Protein AF-A0A920UWR7-F1 (afdb_monomer)

Foldseek 3Di:
DDDDQFDDKDKDQDDDDDPPWDKDKDWDPPDQKIFIWIAGPVVRDTGIPRIITGGD

Solvent-accessible surface area (backbone atoms only — not comparable to full-atom values): 3354 Å² total; per-residue (Å²): 141,82,77,76,45,74,73,49,76,52,67,38,81,68,46,89,83,62,95,89,62,53,72,49,74,50,77,46,83,68,81,52,36,34,40,35,39,29,28,33,63,83,76,73,37,62,28,33,39,79,26,3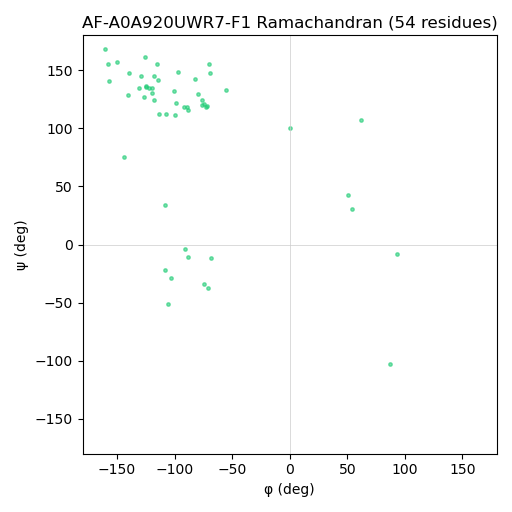8,34,35,42,102

Secondary structure (DSSP, 8-state):
-----EEEEEEEE-S---TT--EEEEEEE-SSEEEEEEEETTTTEEEEEEEEEEE-

pLDDT: mean 94.47, std 10.67, range [49.53, 98.81]

Mean predicted aligned error: 3.61 Å

Radius of gyration: 13.06 Å; Cα contacts (8 Å, |Δi|>4): 113; chains: 1; bounding box: 26×27×31 Å

Sequence (56 aa):
MTQSRFKRMRLRFSAPVYPGETIRTEIWNEGNEIAFRCKSLEQDKIVINNGYLLIG

Nearest PDB structures (foldseek):
  1s9c-assembly5_I  TM=9.716E-01  e=6.073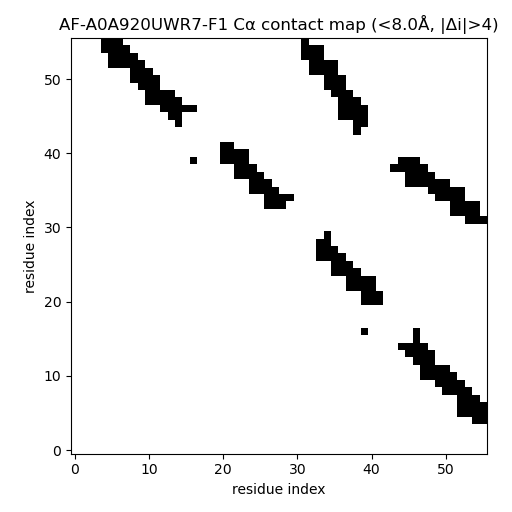E-04  Homo sapiens
  1s9c-assembly4_H  TM=9.720E-01  e=6.422E-04  Homo sapiens
  1s9c-assembly5_J  TM=9.714E-01  e=6.790E-04  Homo sapiens
  1s9c-assembly1_B  TM=9.701E-01  e=8.028E-04  Homo sapiens
  1s9c-assembly2_C  TM=9.717E-01  e=8.489E-04  Homo sapiens

Structure (mmCIF, N/CA/C/O backbone):
data_AF-A0A920UWR7-F1
#
_entry.id   AF-A0A920UWR7-F1
#
loop_
_atom_site.group_PDB
_atom_site.id
_atom_site.type_symbol
_atom_site.label_atom_id
_atom_site.label_alt_id
_atom_site.label_comp_id
_atom_site.label_asym_id
_atom_site.label_entity_id
_atom_site.label_seq_id
_atom_site.pdbx_PDB_ins_code
_atom_site.Cartn_x
_atom_site.Cartn_y
_atom_site.Cartn_z
_atom_site.occupancy
_atom_site.B_iso_or_equiv
_atom_site.auth_seq_id
_atom_site.auth_comp_id
_atom_site.auth_asym_id
_atom_site.auth_atom_id
_atom_site.pdbx_PDB_model_num
ATOM 1 N N . MET A 1 1 ? 13.670 21.417 -15.597 1.00 51.34 1 MET A N 1
ATOM 2 C CA . MET A 1 1 ? 12.297 20.899 -15.767 1.00 51.34 1 MET A CA 1
ATOM 3 C C . MET A 1 1 ? 12.391 19.535 -16.434 1.00 51.34 1 MET A C 1
ATOM 5 O O . MET A 1 1 ? 12.500 19.483 -17.648 1.00 51.34 1 MET A O 1
ATOM 9 N N . THR A 1 2 ? 12.407 18.441 -15.676 1.00 49.53 2 THR A N 1
ATOM 10 C CA . THR A 1 2 ? 12.333 17.088 -16.265 1.00 49.53 2 THR A CA 1
ATOM 11 C C . THR A 1 2 ? 11.503 16.238 -15.307 1.00 49.53 2 THR A C 1
ATOM 13 O O . THR A 1 2 ? 11.994 15.805 -14.273 1.00 49.53 2 THR A O 1
ATOM 16 N N . GLN A 1 3 ? 10.189 16.470 -15.340 1.00 61.72 3 GLN A N 1
ATOM 17 C CA . GLN A 1 3 ? 9.170 15.588 -15.926 1.00 61.72 3 GLN A CA 1
ATOM 18 C C . GLN A 1 3 ? 9.100 14.215 -15.245 1.00 61.72 3 GLN A C 1
ATOM 20 O O . GLN A 1 3 ? 9.988 13.384 -15.378 1.00 61.72 3 GLN A O 1
ATOM 25 N N . SER A 1 4 ? 8.014 14.058 -14.483 1.00 67.06 4 SER A N 1
ATOM 26 C CA . SER A 1 4 ? 7.393 12.825 -13.992 1.00 67.06 4 SER A CA 1
ATOM 27 C C . SER A 1 4 ? 8.079 11.515 -14.407 1.00 67.06 4 SER A C 1
ATOM 29 O O . SER A 1 4 ? 7.794 10.982 -15.474 1.00 67.06 4 SER A O 1
ATOM 31 N N . ARG A 1 5 ? 8.881 10.931 -13.503 1.00 89.25 5 ARG A N 1
ATOM 32 C CA . ARG A 1 5 ? 9.339 9.529 -13.617 1.00 89.25 5 ARG A CA 1
ATOM 33 C C . ARG A 1 5 ? 8.208 8.514 -13.433 1.00 89.25 5 ARG A C 1
ATOM 35 O O . ARG A 1 5 ? 8.408 7.330 -13.661 1.00 89.25 5 ARG A O 1
ATOM 42 N N . PHE A 1 6 ? 7.036 8.953 -12.977 1.00 93.69 6 PHE A N 1
ATOM 43 C CA . PHE A 1 6 ? 5.877 8.098 -12.756 1.00 93.69 6 PHE A CA 1
ATOM 44 C C . PHE A 1 6 ? 5.230 7.751 -14.100 1.00 93.69 6 PHE A C 1
ATOM 46 O O . PHE A 1 6 ? 4.775 8.651 -14.807 1.00 93.69 6 PHE A O 1
ATOM 53 N N . LYS A 1 7 ? 5.151 6.458 -14.437 1.00 94.94 7 LYS A N 1
ATOM 54 C CA . LYS A 1 7 ? 4.481 5.990 -15.663 1.00 94.94 7 LYS A CA 1
ATOM 55 C C . LYS A 1 7 ? 3.138 5.332 -15.386 1.00 94.94 7 LYS A C 1
ATOM 57 O O . LYS A 1 7 ? 2.143 5.674 -16.015 1.00 94.94 7 LYS A O 1
ATOM 62 N N . ARG A 1 8 ? 3.095 4.362 -14.471 1.00 96.12 8 ARG A N 1
ATOM 63 C CA . ARG A 1 8 ? 1.884 3.572 -14.194 1.00 96.12 8 ARG A CA 1
ATOM 64 C C . ARG A 1 8 ? 1.943 2.987 -12.796 1.00 96.12 8 ARG A C 1
ATOM 66 O O . ARG A 1 8 ? 2.977 2.457 -12.418 1.00 96.12 8 ARG A O 1
ATOM 73 N N . MET A 1 9 ? 0.819 2.971 -12.087 1.00 97.50 9 MET A N 1
ATOM 74 C CA . MET A 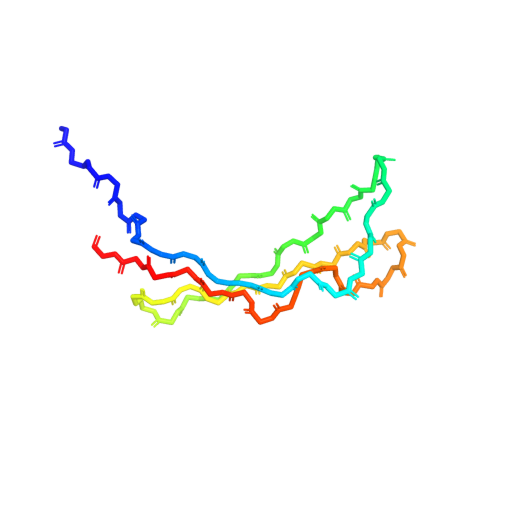1 9 ? 0.687 2.257 -10.819 1.00 97.50 9 MET A CA 1
ATOM 75 C C . MET A 1 9 ? -0.486 1.283 -10.879 1.00 97.50 9 MET A C 1
ATOM 77 O O . MET A 1 9 ? -1.556 1.625 -11.377 1.00 97.50 9 MET A O 1
ATOM 81 N N . ARG A 1 10 ? -0.276 0.067 -10.377 1.00 98.38 10 ARG A N 1
ATOM 82 C CA . ARG A 1 10 ? -1.312 -0.952 -10.178 1.00 98.38 10 ARG A CA 1
ATOM 83 C C . ARG A 1 10 ? -1.215 -1.478 -8.758 1.00 98.38 10 ARG A C 1
ATOM 85 O O . ARG A 1 10 ? -0.117 -1.581 -8.221 1.00 98.38 10 ARG A O 1
ATOM 92 N N . LEU A 1 11 ? -2.351 -1.800 -8.160 1.00 98.62 11 LEU A N 1
ATOM 93 C CA . LEU A 1 11 ? -2.422 -2.359 -6.816 1.00 98.62 11 LEU A CA 1
ATOM 94 C C . LEU A 1 11 ? -3.765 -3.049 -6.601 1.00 98.62 11 LEU A C 1
ATOM 96 O O . LEU A 1 11 ? -4.702 -2.860 -7.380 1.00 98.62 11 LEU A O 1
ATOM 100 N N . ARG A 1 12 ? -3.872 -3.810 -5.513 1.00 98.62 12 ARG A N 1
ATOM 101 C CA . ARG A 1 12 ? -5.134 -4.357 -5.019 1.00 98.62 12 ARG A CA 1
ATOM 102 C C . ARG A 1 12 ? -5.435 -3.804 -3.631 1.00 98.62 12 ARG A C 1
ATOM 104 O O . ARG A 1 12 ? -4.657 -4.024 -2.707 1.00 98.62 12 ARG A O 1
ATOM 111 N N . PHE A 1 13 ? -6.606 -3.195 -3.467 1.00 98.38 13 PHE A N 1
ATOM 112 C CA . PHE A 1 13 ? -7.187 -2.956 -2.146 1.00 98.38 13 PHE A CA 1
ATOM 113 C C . PHE A 1 13 ? -7.675 -4.289 -1.569 1.00 98.38 13 PHE A C 1
ATOM 115 O O . PHE A 1 13 ? -8.490 -4.977 -2.187 1.00 98.38 13 PHE A O 1
ATOM 122 N N . SER A 1 14 ? -7.126 -4.696 -0.427 1.00 98.06 14 SER A N 1
ATOM 123 C CA . SER A 1 14 ? -7.419 -5.999 0.189 1.00 98.06 14 SER A CA 1
ATOM 124 C C . SER A 1 14 ? -8.267 -5.904 1.452 1.00 98.06 14 SER A C 1
ATOM 126 O O . SER A 1 14 ? -8.909 -6.889 1.806 1.00 98.06 14 SER A O 1
ATOM 128 N N . ALA A 1 15 ? -8.287 -4.745 2.111 1.00 97.94 15 ALA A N 1
ATOM 129 C CA . ALA A 1 15 ? -9.062 -4.483 3.318 1.00 97.94 15 ALA A CA 1
ATOM 130 C C . ALA A 1 15 ? -9.296 -2.967 3.483 1.00 97.94 15 ALA A C 1
ATOM 132 O O . ALA A 1 15 ? -8.505 -2.180 2.953 1.00 97.94 15 ALA A O 1
ATOM 133 N N . PRO A 1 16 ? -10.356 -2.545 4.196 1.00 97.62 16 PRO A N 1
ATOM 134 C CA . PRO A 1 16 ? -10.582 -1.139 4.516 1.00 97.62 16 PRO A CA 1
ATOM 135 C C . PRO A 1 16 ? -9.563 -0.610 5.537 1.00 97.62 16 PRO A C 1
ATOM 137 O O . PRO A 1 16 ? -9.024 -1.361 6.351 1.00 97.62 16 PRO A O 1
ATOM 140 N N . VAL A 1 17 ? -9.361 0.705 5.511 1.00 98.19 17 VAL A N 1
ATOM 141 C CA . VAL A 1 17 ? -8.632 1.491 6.517 1.00 98.19 17 VAL A CA 1
ATOM 142 C C . VAL A 1 17 ? -9.643 2.416 7.186 1.00 98.19 17 VAL A C 1
ATOM 144 O O . VAL A 1 17 ? -10.513 2.959 6.498 1.00 98.19 17 VAL A O 1
ATOM 147 N N . TYR A 1 18 ? -9.529 2.617 8.496 1.00 97.50 18 TYR A N 1
ATOM 148 C CA . TYR A 1 18 ? -10.343 3.597 9.215 1.00 97.50 18 TYR A CA 1
ATOM 149 C C . TYR A 1 18 ? -9.586 4.923 9.412 1.00 97.50 18 TYR A C 1
ATOM 151 O O . TYR A 1 18 ? -8.358 4.923 9.523 1.00 97.50 18 TYR A O 1
ATOM 159 N N . PRO A 1 19 ? -10.282 6.077 9.440 1.00 98.12 19 PRO A N 1
ATOM 160 C CA . PRO A 1 19 ? -9.637 7.364 9.683 1.00 98.12 19 PRO A CA 1
ATOM 161 C C . PRO A 1 19 ? -8.830 7.373 10.988 1.00 98.12 19 PRO A C 1
ATOM 163 O O . PRO A 1 19 ? -9.333 6.965 12.031 1.00 98.12 19 PRO A O 1
ATOM 166 N N . GLY A 1 20 ? -7.594 7.872 10.922 1.00 97.81 20 GLY A N 1
ATOM 167 C CA . GLY A 1 20 ? -6.670 7.928 12.060 1.00 97.81 20 GLY A CA 1
ATOM 168 C C . GLY A 1 20 ? -5.720 6.734 12.178 1.00 97.81 20 GLY A C 1
ATOM 169 O O . GLY A 1 20 ? -4.797 6.801 12.982 1.0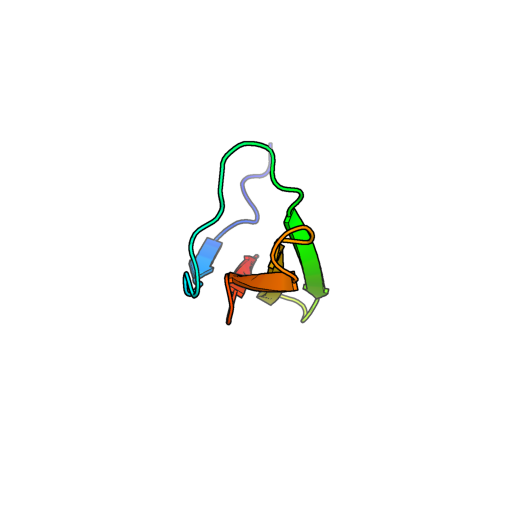0 97.81 20 GLY A O 1
ATOM 170 N N . GLU A 1 21 ? -5.893 5.683 11.372 1.00 98.44 21 GLU A N 1
ATOM 171 C CA . GLU A 1 21 ? -4.954 4.558 11.341 1.00 98.44 21 GLU A CA 1
ATOM 172 C C . GLU A 1 21 ? -3.593 4.927 10.743 1.00 98.44 21 GLU A C 1
ATOM 174 O O . GLU A 1 21 ? -3.472 5.712 9.795 1.00 98.44 21 GLU A O 1
ATOM 179 N N . THR A 1 22 ? -2.560 4.275 11.261 1.00 98.62 22 THR A N 1
ATOM 180 C CA . THR A 1 22 ? -1.189 4.357 10.790 1.00 98.62 22 THR A CA 1
ATOM 181 C C . THR A 1 22 ? -0.956 3.319 9.701 1.00 98.62 22 THR A C 1
ATOM 183 O O . THR A 1 22 ? -0.946 2.107 9.937 1.00 98.62 22 THR A O 1
ATOM 186 N N . ILE A 1 23 ? -0.677 3.796 8.490 1.00 98.62 23 ILE A N 1
ATOM 187 C CA . ILE A 1 23 ? -0.299 2.937 7.369 1.00 98.62 23 ILE A CA 1
ATOM 188 C C . ILE A 1 23 ? 1.225 2.811 7.316 1.00 98.62 23 ILE A C 1
ATOM 190 O O . ILE A 1 23 ? 1.934 3.787 7.071 1.00 98.62 23 ILE A O 1
ATOM 194 N N . ARG A 1 24 ? 1.739 1.588 7.474 1.00 98.69 24 ARG A N 1
ATOM 195 C CA . ARG A 1 24 ? 3.130 1.261 7.141 1.00 98.69 24 ARG A CA 1
ATOM 196 C C . ARG A 1 24 ? 3.214 0.822 5.687 1.00 98.69 24 ARG A C 1
ATOM 198 O O . ARG A 1 24 ? 2.637 -0.201 5.318 1.00 98.69 24 ARG A O 1
ATOM 205 N N . THR A 1 25 ? 3.973 1.567 4.893 1.00 98.69 25 THR A N 1
ATOM 206 C CA . THR A 1 25 ? 4.289 1.212 3.507 1.00 98.69 25 THR A CA 1
ATOM 207 C C . THR A 1 25 ? 5.667 0.574 3.445 1.00 98.69 25 THR A C 1
ATOM 209 O O . THR A 1 25 ? 6.663 1.177 3.836 1.00 98.69 25 THR A O 1
ATOM 212 N N . GLU A 1 26 ? 5.713 -0.650 2.946 1.00 98.56 26 GLU A N 1
ATOM 213 C CA . GLU A 1 26 ? 6.939 -1.388 2.669 1.00 98.56 26 GLU A CA 1
ATOM 214 C C . GLU A 1 26 ? 7.210 -1.288 1.169 1.00 98.56 26 GLU A C 1
ATOM 216 O O . GLU A 1 26 ? 6.290 -1.464 0.367 1.00 98.56 26 GLU A O 1
ATOM 221 N N . ILE A 1 27 ? 8.444 -0.950 0.798 1.00 98.44 27 ILE A N 1
ATOM 222 C CA . ILE A 1 27 ? 8.828 -0.635 -0.580 1.00 98.44 27 ILE A CA 1
ATOM 223 C C . ILE A 1 27 ? 10.085 -1.423 -0.935 1.00 98.44 27 ILE A C 1
ATOM 225 O O . ILE A 1 27 ? 11.051 -1.430 -0.173 1.00 98.44 27 ILE A O 1
ATOM 229 N N . TRP A 1 28 ? 10.078 -2.024 -2.121 1.00 98.25 28 TRP A N 1
ATOM 230 C CA . TRP A 1 28 ? 11.207 -2.728 -2.715 1.00 98.25 28 TRP A CA 1
ATOM 231 C C . TRP A 1 28 ? 11.492 -2.145 -4.100 1.00 98.25 28 TRP A C 1
ATOM 233 O O . TRP A 1 28 ? 10.573 -1.870 -4.875 1.00 98.25 28 TRP A O 1
ATOM 243 N N . ASN A 1 29 ? 12.769 -1.907 -4.394 1.00 96.00 29 ASN A N 1
ATOM 244 C CA . ASN A 1 29 ? 13.211 -1.340 -5.663 1.00 96.00 29 ASN A CA 1
ATOM 245 C C . ASN A 1 29 ? 13.724 -2.457 -6.576 1.00 96.00 29 ASN A C 1
ATOM 247 O O . ASN A 1 29 ? 14.785 -3.016 -6.315 1.00 96.00 29 ASN A O 1
ATOM 251 N N . GLU A 1 30 ? 12.992 -2.721 -7.657 1.00 94.56 30 GLU A N 1
ATOM 252 C CA . GLU A 1 30 ? 13.308 -3.739 -8.666 1.00 94.56 30 GLU A CA 1
ATOM 253 C C . GLU A 1 30 ? 13.761 -3.073 -9.986 1.00 94.56 30 GLU A C 1
ATOM 255 O O . GLU A 1 30 ? 13.466 -3.531 -11.090 1.00 94.56 30 GLU A O 1
ATOM 260 N N . GLY A 1 31 ? 14.451 -1.930 -9.885 1.00 93.06 31 GLY A N 1
ATOM 261 C CA . GLY A 1 31 ? 14.942 -1.148 -11.017 1.00 93.06 31 GLY A CA 1
ATOM 262 C C . GLY A 1 31 ? 13.896 -0.164 -11.534 1.00 93.06 31 GLY A C 1
ATOM 263 O O . GLY A 1 31 ? 13.699 0.912 -10.974 1.00 93.06 31 GLY A O 1
ATOM 264 N N . ASN A 1 32 ? 13.257 -0.503 -12.648 1.00 94.38 32 ASN A N 1
ATOM 265 C CA . ASN A 1 32 ? 12.227 0.306 -13.303 1.00 94.38 32 ASN A CA 1
ATOM 266 C C . ASN A 1 32 ? 10.802 -0.023 -12.827 1.00 94.38 32 ASN A C 1
ATOM 268 O O . ASN A 1 32 ? 9.866 0.683 -13.194 1.00 94.38 32 ASN A O 1
ATOM 272 N N . GLU A 1 33 ? 10.621 -1.026 -11.969 1.00 96.44 33 GLU A N 1
ATOM 273 C CA . GLU A 1 33 ? 9.377 -1.249 -11.230 1.00 96.44 33 GLU A CA 1
ATOM 274 C C . GLU A 1 33 ? 9.658 -1.171 -9.720 1.00 96.44 33 GLU A C 1
ATOM 276 O O . GLU A 1 33 ? 10.641 -1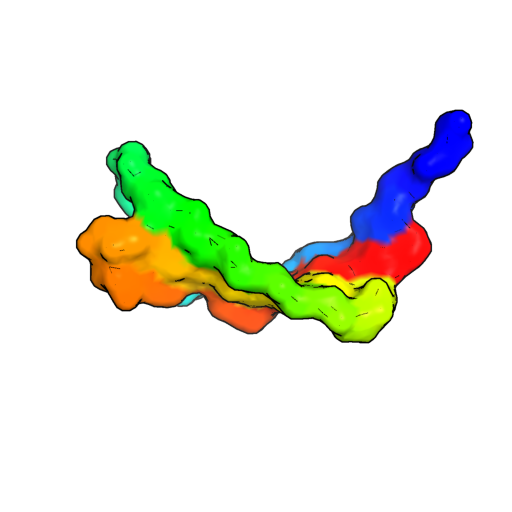.710 -9.219 1.00 96.44 33 GLU A O 1
ATOM 281 N N . ILE A 1 34 ? 8.808 -0.463 -8.983 1.00 97.62 34 ILE A N 1
ATOM 282 C CA . ILE A 1 34 ? 8.865 -0.347 -7.527 1.00 97.62 34 ILE A CA 1
ATOM 283 C C . ILE A 1 34 ? 7.713 -1.171 -6.964 1.00 97.62 34 ILE A C 1
ATOM 285 O O . ILE A 1 34 ? 6.546 -0.817 -7.160 1.00 97.62 34 ILE A O 1
ATOM 289 N N . ALA A 1 35 ? 8.026 -2.270 -6.283 1.00 98.38 35 ALA A N 1
ATOM 290 C CA . ALA A 1 35 ? 7.029 -3.078 -5.596 1.00 98.38 35 ALA A CA 1
ATOM 291 C C . ALA A 1 35 ? 6.719 -2.464 -4.227 1.00 98.38 35 ALA A C 1
ATOM 293 O O . ALA A 1 35 ? 7.607 -1.945 -3.548 1.00 98.38 35 ALA A O 1
ATOM 294 N N . PHE A 1 36 ? 5.460 -2.517 -3.803 1.00 98.69 36 PHE A N 1
ATOM 295 C CA . PHE A 1 36 ? 5.068 -2.030 -2.487 1.00 98.69 36 PHE A CA 1
ATOM 296 C C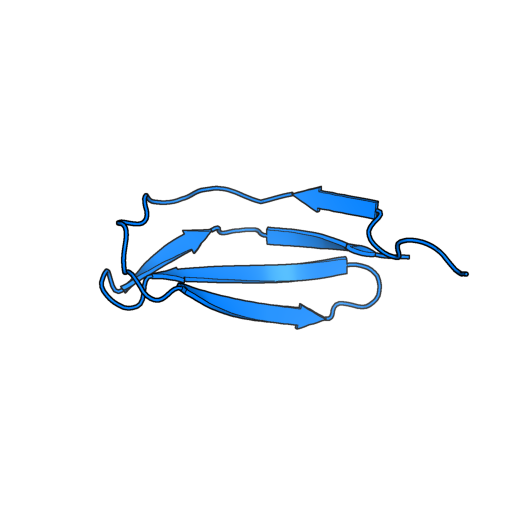 . PHE A 1 36 ? 3.863 -2.771 -1.909 1.00 98.69 36 PHE A C 1
ATOM 298 O O . PHE A 1 36 ? 3.031 -3.348 -2.617 1.00 98.69 36 PHE A O 1
ATOM 305 N N . ARG A 1 37 ? 3.764 -2.716 -0.582 1.00 98.75 37 ARG A N 1
ATOM 306 C CA . ARG A 1 37 ? 2.654 -3.243 0.214 1.00 98.75 37 ARG A CA 1
ATOM 307 C C . ARG A 1 37 ? 2.336 -2.263 1.334 1.00 98.75 37 ARG A C 1
ATOM 309 O O . ARG A 1 37 ? 3.240 -1.621 1.862 1.00 98.75 37 ARG A O 1
ATOM 316 N N . CYS A 1 38 ? 1.067 -2.173 1.723 1.00 98.81 38 CYS A N 1
ATOM 317 C CA . CYS A 1 38 ? 0.651 -1.336 2.847 1.00 98.81 38 CYS A CA 1
ATOM 318 C C . CYS A 1 38 ? -0.054 -2.168 3.917 1.00 98.81 38 CYS A C 1
ATOM 320 O O . CYS A 1 38 ? -0.946 -2.965 3.606 1.00 98.81 38 CYS A O 1
ATOM 322 N N . LYS A 1 39 ? 0.316 -1.939 5.178 1.00 98.75 39 LYS A N 1
ATOM 323 C CA . LYS A 1 39 ? -0.274 -2.561 6.366 1.00 98.75 39 LYS A CA 1
ATOM 324 C C . LYS A 1 39 ? -0.875 -1.488 7.276 1.00 98.75 39 LYS A C 1
ATOM 326 O O . LYS A 1 39 ? -0.186 -0.522 7.589 1.00 98.75 39 LYS A O 1
ATOM 331 N N . SER A 1 40 ? -2.124 -1.669 7.702 1.00 98.69 40 SER A N 1
ATOM 332 C CA . SER A 1 40 ? -2.691 -0.934 8.841 1.00 98.69 40 SER A CA 1
ATOM 333 C C . SER A 1 40 ? -2.092 -1.519 10.115 1.00 98.69 40 SER A C 1
ATOM 335 O O . SER A 1 40 ? -2.180 -2.733 10.331 1.00 98.69 40 SER A O 1
ATOM 337 N N . LEU A 1 41 ? -1.413 -0.692 10.909 1.00 98.50 41 LEU A N 1
ATOM 338 C CA . LEU A 1 41 ? -0.741 -1.159 12.120 1.00 98.50 41 LEU A CA 1
ATOM 339 C C . LEU A 1 41 ? -1.738 -1.457 13.242 1.00 98.50 41 LEU A C 1
ATOM 341 O O . LEU A 1 41 ? -1.537 -2.410 13.985 1.00 98.50 41 LEU A O 1
ATOM 345 N N . GLU A 1 42 ? -2.827 -0.699 13.319 1.00 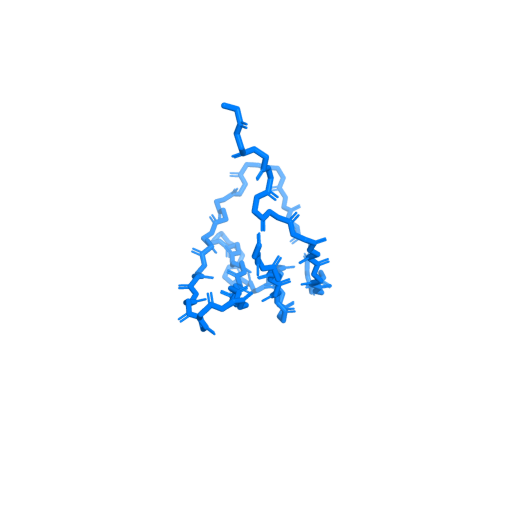98.38 42 GLU A N 1
ATOM 346 C CA . GLU A 1 42 ? -3.883 -0.852 14.317 1.00 98.38 42 GLU A CA 1
ATOM 347 C C . GLU A 1 42 ? -4.711 -2.119 14.075 1.00 98.38 42 GLU A C 1
ATOM 349 O O . GLU A 1 42 ? -5.078 -2.808 15.024 1.00 98.38 42 GLU A O 1
ATOM 354 N N . GLN A 1 43 ? -4.979 -2.466 12.809 1.00 97.88 43 GLN A N 1
ATOM 355 C CA . GLN A 1 43 ? -5.700 -3.699 12.464 1.00 97.88 43 GLN A CA 1
ATOM 356 C C . GLN A 1 43 ? -4.790 -4.921 12.296 1.00 97.88 43 GLN A C 1
ATOM 358 O O . GLN A 1 43 ? -5.299 -6.029 12.129 1.00 97.88 43 GLN A O 1
ATOM 363 N N . ASP A 1 44 ? -3.473 -4.722 12.248 1.00 97.69 44 ASP A N 1
ATOM 364 C CA . ASP A 1 44 ? -2.479 -5.726 11.858 1.00 97.69 44 ASP A CA 1
ATOM 365 C C . ASP A 1 44 ? -2.749 -6.374 10.475 1.00 97.69 44 ASP A C 1
ATOM 367 O O . ASP A 1 44 ? -2.385 -7.520 10.213 1.00 97.69 44 ASP A O 1
ATOM 371 N N . LYS A 1 45 ? -3.370 -5.6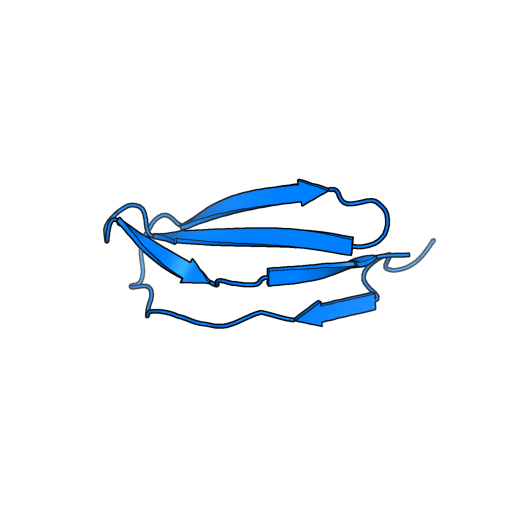38 9.538 1.00 98.12 45 LYS A N 1
ATOM 372 C CA . LYS A 1 45 ? -3.845 -6.170 8.240 1.00 98.12 45 LYS A CA 1
ATOM 373 C 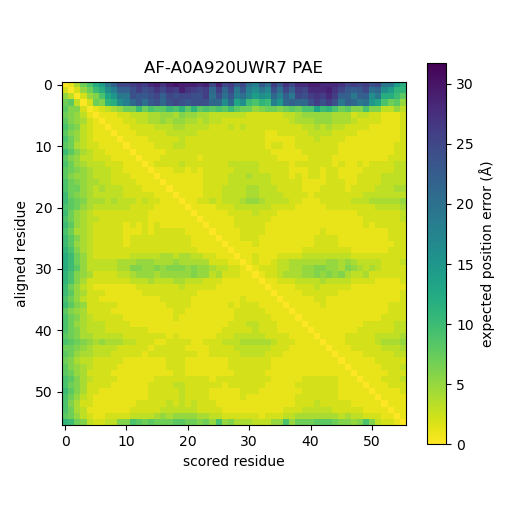C . LYS A 1 45 ? -3.179 -5.532 7.033 1.00 98.12 45 LYS A C 1
ATOM 375 O O . LYS A 1 45 ? -2.941 -4.328 6.997 1.00 98.12 45 LYS A O 1
ATOM 380 N N . ILE A 1 46 ? -2.972 -6.333 5.987 1.00 98.56 46 ILE A N 1
ATOM 381 C CA . ILE A 1 46 ? -2.600 -5.822 4.664 1.00 98.56 46 ILE A CA 1
ATOM 382 C C . ILE A 1 46 ? -3.819 -5.148 4.028 1.00 98.56 46 ILE A C 1
ATOM 384 O O . ILE A 1 46 ? -4.832 -5.802 3.767 1.00 98.56 46 ILE A O 1
ATOM 388 N N . VAL A 1 47 ? -3.702 -3.850 3.757 1.00 98.69 47 VAL A N 1
ATOM 389 C CA . VAL A 1 47 ? -4.767 -3.006 3.183 1.00 98.69 47 VAL A CA 1
ATOM 390 C C . VAL A 1 47 ? -4.539 -2.721 1.701 1.00 98.69 47 VAL A C 1
ATOM 392 O O . VAL A 1 47 ? -5.497 -2.618 0.934 1.00 98.69 47 VAL A O 1
ATOM 395 N N . ILE A 1 48 ? -3.272 -2.703 1.275 1.00 98.69 48 ILE A N 1
ATOM 396 C CA . ILE A 1 48 ? -2.880 -2.729 -0.134 1.00 98.69 48 ILE A CA 1
ATOM 397 C C . ILE A 1 48 ? -1.899 -3.872 -0.343 1.00 98.69 48 ILE A C 1
ATOM 399 O O . ILE A 1 48 ? -0.872 -3.940 0.334 1.00 98.69 48 ILE A O 1
ATOM 403 N N . ASN A 1 49 ? -2.198 -4.736 -1.311 1.00 98.19 49 ASN A N 1
ATOM 404 C CA . ASN A 1 49 ? -1.335 -5.835 -1.724 1.00 98.19 49 ASN A CA 1
ATOM 405 C C . ASN A 1 49 ? -1.049 -5.781 -3.233 1.00 98.19 49 ASN A C 1
ATOM 407 O O . ASN A 1 49 ? -1.790 -5.145 -3.985 1.00 98.19 49 ASN A O 1
ATOM 411 N N . ASN A 1 50 ? -0.000 -6.478 -3.679 1.00 97.94 50 ASN A N 1
ATOM 412 C CA . ASN A 1 50 ? 0.430 -6.533 -5.081 1.00 97.94 50 ASN A CA 1
ATOM 413 C C . ASN A 1 50 ? 0.566 -5.133 -5.716 1.00 97.94 50 ASN A C 1
ATOM 415 O O . ASN A 1 50 ? 0.091 -4.909 -6.834 1.00 97.94 50 ASN A O 1
ATOM 419 N N . GLY A 1 51 ? 1.142 -4.181 -4.974 1.00 98.56 51 GLY A N 1
ATOM 420 C CA . GLY A 1 51 ? 1.398 -2.825 -5.443 1.00 98.56 51 GLY A CA 1
ATOM 421 C C . GLY A 1 51 ? 2.649 -2.775 -6.311 1.00 98.56 51 GLY A C 1
ATOM 422 O O . GLY A 1 51 ? 3.697 -3.269 -5.907 1.00 98.56 51 GLY A O 1
ATOM 423 N N . TYR A 1 52 ? 2.540 -2.175 -7.494 1.00 98.38 52 TYR A N 1
ATOM 424 C CA . TYR A 1 52 ? 3.652 -1.972 -8.418 1.00 98.38 52 TYR A CA 1
ATOM 425 C C . TYR A 1 52 ? 3.555 -0.600 -9.076 1.00 98.38 52 TYR A C 1
ATOM 427 O O . TYR A 1 52 ? 2.518 -0.249 -9.648 1.00 98.38 52 TYR A O 1
ATOM 435 N N . LEU A 1 53 ? 4.646 0.155 -9.021 1.00 97.94 53 LEU A N 1
ATOM 436 C CA . LEU A 1 53 ? 4.824 1.436 -9.690 1.00 97.94 53 LEU A CA 1
ATOM 437 C C . LEU A 1 53 ? 5.908 1.300 -10.765 1.00 97.94 53 LEU A C 1
ATOM 439 O O . LEU A 1 53 ? 7.082 1.140 -10.457 1.00 97.94 53 LEU A O 1
ATOM 443 N N . LEU A 1 54 ? 5.515 1.402 -12.031 1.00 97.00 54 LEU A N 1
ATOM 444 C CA . LEU A 1 54 ? 6.433 1.516 -13.157 1.00 97.00 54 LEU A CA 1
ATOM 445 C C . LEU A 1 54 ? 6.984 2.942 -13.213 1.00 97.00 54 LEU A C 1
ATOM 447 O O . LEU A 1 54 ? 6.216 3.909 -13.321 1.00 97.00 54 LEU A O 1
ATOM 451 N N . ILE A 1 55 ? 8.307 3.048 -13.199 1.00 94.50 55 ILE A N 1
ATOM 452 C CA . ILE A 1 55 ? 9.045 4.294 -13.364 1.00 94.50 55 ILE A CA 1
ATOM 453 C C . ILE A 1 55 ? 9.880 4.277 -14.647 1.00 94.50 55 ILE A C 1
ATOM 455 O O . ILE A 1 55 ? 10.256 3.218 -15.149 1.00 94.50 55 ILE A O 1
ATOM 459 N N . GLY A 1 56 ? 10.187 5.451 -15.193 1.00 88.56 56 GLY A N 1
ATOM 460 C CA . GLY A 1 56 ? 11.246 5.599 -16.195 1.00 88.56 56 GLY A CA 1
ATOM 461 C C . GLY A 1 56 ? 11.174 6.891 -16.966 1.00 88.56 56 GLY A C 1
ATOM 462 O O . GLY A 1 56 ? 10.762 7.900 -16.363 1.00 88.56 56 GLY A O 1
#